Protein AF-A0A918LQJ5-F1 (afdb_monomer_lite)

pLDDT: mean 79.05, std 19.85, range [33.88, 97.31]

Radius of gyration: 30.07 Å; chains: 1; bounding box: 74×29×92 Å

Secondary structure (DSSP, 8-state):
-----PPTT-EEEETTTTEEEEEEEEETTEEEEEETTS---EEE-TTT-EEPPHHHHHHHHHHHHHHHHHHS-TTTSSS-SPPPPPPPTT-HHHHHHHHHHHHHHHTT-HHHHHHHHHHHHHHHHHHT--S--------GGGS-SSSSS-----------

Sequence (160 aa):
MHDTRHEPGALLYDPATDKVGEYQDRSGPYAMLRPVGGGREWQADPAALRPATAEERLSAGVRAANRRARTDAPFLVGIGTPRPPVPEPDCAECEDLASRRESARAAHDRSAETDADVLLRGHRRREHGNDECRAPERDPALVSADEETRDQQPIRRAAR

Foldseek 3Di:
DPPLDDDFQFWKAAPVVRAIFGFHQDDPQWTWGAQQLGDDIDTGHSVRIDGDDPVRVVVSNVVNVVVCVVVVPPVCPVVDPPDQDQQDPPDPLSVVLVVQLVVCVVVVNPVSNVVSSVVNVVCCCVPPNDPPPPDPPPDPVPPDDDPPDDPDDDDDDDDD

Organism: NCBI:txid68254

Structure (mmCIF, N/CA/C/O backbone):
data_AF-A0A918LQJ5-F1
#
_entry.id   AF-A0A918LQJ5-F1
#
loop_
_atom_site.group_PDB
_atom_site.id
_atom_site.type_symbol
_atom_site.label_atom_id
_atom_site.label_alt_id
_atom_site.label_comp_id
_atom_site.label_asym_id
_atom_site.label_entity_id
_atom_site.label_seq_id
_atom_site.pdbx_PDB_ins_code
_atom_site.Cartn_x
_atom_site.Cartn_y
_atom_site.Cartn_z
_atom_site.occupancy
_atom_site.B_iso_or_equiv
_atom_site.auth_seq_id
_atom_site.auth_comp_id
_atom_site.auth_asym_id
_atom_site.auth_atom_id
_atom_site.pdbx_PDB_model_num
ATOM 1 N N . MET A 1 1 ? 14.158 -11.121 -34.903 1.00 38.09 1 MET A N 1
ATOM 2 C CA . MET A 1 1 ? 14.238 -11.133 -33.427 1.00 38.09 1 MET A CA 1
ATOM 3 C C . MET A 1 1 ? 14.586 -9.726 -32.997 1.00 38.09 1 MET A C 1
ATOM 5 O O . MET A 1 1 ? 15.676 -9.276 -33.322 1.00 38.09 1 MET A O 1
ATOM 9 N N . HIS A 1 2 ? 13.645 -8.999 -32.395 1.00 44.47 2 HIS A N 1
ATOM 10 C CA . HIS A 1 2 ? 13.936 -7.669 -31.869 1.00 44.47 2 HIS A 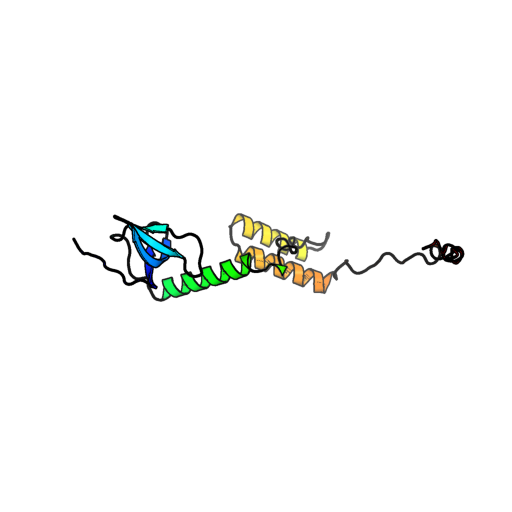CA 1
ATOM 11 C C . HIS A 1 2 ? 14.768 -7.857 -30.605 1.00 44.47 2 HIS A C 1
ATOM 13 O O . HIS A 1 2 ? 14.314 -8.466 -29.640 1.00 44.47 2 HIS A O 1
ATOM 19 N N . ASP A 1 3 ? 16.020 -7.424 -30.663 1.00 49.53 3 ASP A N 1
ATOM 20 C CA . ASP A 1 3 ? 16.872 -7.333 -29.492 1.00 49.53 3 ASP A CA 1
ATOM 21 C C . ASP A 1 3 ? 16.373 -6.127 -28.698 1.00 49.53 3 ASP A C 1
ATOM 23 O O . ASP A 1 3 ? 16.753 -4.989 -28.970 1.00 49.53 3 ASP A O 1
ATOM 27 N N . THR A 1 4 ? 15.415 -6.353 -27.797 1.00 58.09 4 THR A N 1
ATOM 28 C CA . THR A 1 4 ? 14.875 -5.308 -26.924 1.00 58.09 4 THR A CA 1
ATOM 29 C C . THR A 1 4 ? 15.933 -4.965 -25.875 1.00 58.09 4 THR A C 1
ATOM 31 O O . THR A 1 4 ? 15.861 -5.375 -24.719 1.00 58.09 4 THR A O 1
ATOM 34 N N . ARG A 1 5 ? 16.992 -4.271 -26.305 1.00 67.56 5 ARG A N 1
ATOM 35 C CA . ARG A 1 5 ? 18.012 -3.705 -25.422 1.00 67.56 5 ARG A CA 1
ATOM 36 C C . ARG A 1 5 ? 17.382 -2.555 -24.659 1.00 67.56 5 ARG A C 1
ATOM 38 O O . ARG A 1 5 ? 17.349 -1.424 -25.133 1.00 67.56 5 ARG A O 1
ATOM 45 N N . HIS A 1 6 ? 16.836 -2.865 -23.495 1.00 77.00 6 HIS A N 1
ATOM 46 C CA . HIS A 1 6 ? 16.494 -1.850 -22.517 1.00 77.00 6 HIS A CA 1
ATOM 47 C C . HIS A 1 6 ? 17.770 -1.348 -21.847 1.00 77.00 6 HIS A C 1
ATOM 49 O O . HIS A 1 6 ? 18.702 -2.117 -21.608 1.00 77.00 6 HIS A O 1
ATOM 55 N N . GLU A 1 7 ? 17.819 -0.052 -21.562 1.00 81.94 7 GLU A N 1
ATOM 56 C CA . GLU A 1 7 ? 18.924 0.520 -20.803 1.00 81.94 7 GLU A CA 1
ATOM 57 C C . GLU A 1 7 ? 18.730 0.239 -19.306 1.00 81.94 7 GLU A C 1
ATOM 59 O O . GLU A 1 7 ? 17.596 0.316 -18.813 1.00 81.94 7 GLU A O 1
ATOM 64 N N . PRO A 1 8 ? 19.805 -0.086 -18.566 1.00 86.94 8 PRO A N 1
ATOM 65 C CA . PRO A 1 8 ? 19.751 -0.178 -17.114 1.00 86.94 8 PRO A CA 1
ATOM 66 C C . PRO A 1 8 ? 19.126 1.080 -16.490 1.00 86.94 8 PRO A C 1
ATOM 68 O O . PRO A 1 8 ? 19.481 2.202 -16.844 1.00 86.94 8 PRO A O 1
ATOM 71 N N . GLY A 1 9 ? 18.175 0.893 -15.575 1.00 87.19 9 GLY A N 1
ATOM 72 C CA . GLY A 1 9 ? 17.383 1.959 -14.953 1.00 87.19 9 GLY A CA 1
ATOM 73 C C . GLY A 1 9 ? 16.063 2.289 -15.664 1.00 87.19 9 GLY A C 1
ATOM 74 O O . GLY A 1 9 ? 15.262 3.061 -15.134 1.00 87.19 9 GLY A O 1
ATOM 75 N N . ALA A 1 10 ? 15.775 1.703 -16.833 1.00 90.69 10 ALA A N 1
ATOM 76 C CA . ALA A 1 10 ? 14.486 1.889 -17.497 1.00 90.69 10 ALA A CA 1
ATOM 77 C C . ALA A 1 10 ? 13.338 1.240 -16.702 1.00 90.69 10 ALA A C 1
ATOM 79 O O . ALA A 1 10 ? 13.421 0.077 -16.315 1.00 90.69 10 ALA A O 1
ATOM 80 N N . LEU A 1 11 ? 12.235 1.969 -16.500 1.00 93.81 11 LEU A N 1
ATOM 81 C CA . LEU A 1 11 ? 11.033 1.438 -15.847 1.00 93.81 11 LEU A CA 1
ATOM 82 C C . LEU A 1 11 ? 10.152 0.682 -16.843 1.00 93.81 11 LEU A C 1
ATOM 84 O O . LEU A 1 11 ? 9.563 1.278 -17.753 1.00 93.81 11 LEU A O 1
ATOM 88 N N . LEU A 1 12 ? 10.034 -0.625 -16.630 1.00 95.00 12 LEU A N 1
ATOM 89 C CA . LEU A 1 12 ? 9.265 -1.544 -17.457 1.00 95.00 12 LEU A CA 1
ATOM 90 C C . LEU A 1 12 ? 8.095 -2.122 -16.667 1.00 95.00 12 LEU A C 1
ATOM 92 O O . LEU A 1 12 ? 8.222 -2.440 -15.485 1.00 95.00 12 LEU A O 1
ATOM 96 N N . TYR A 1 13 ? 6.954 -2.243 -17.335 1.00 95.50 13 TYR A N 1
ATOM 97 C CA . TYR A 1 13 ? 5.785 -2.944 -16.833 1.00 95.50 13 TYR A CA 1
ATOM 98 C C . TYR A 1 13 ? 5.810 -4.393 -17.318 1.00 95.50 13 TYR A C 1
ATOM 100 O O . TYR A 1 13 ? 5.986 -4.659 -18.511 1.00 95.50 13 TYR A O 1
ATOM 108 N N . ASP A 1 14 ? 5.617 -5.305 -16.373 1.00 94.56 14 ASP A N 1
ATOM 109 C CA . ASP A 1 14 ? 5.504 -6.738 -16.587 1.00 94.56 14 ASP A CA 1
ATOM 110 C C . ASP A 1 14 ? 4.033 -7.172 -16.433 1.00 94.56 14 ASP A C 1
ATOM 112 O O . ASP A 1 14 ? 3.525 -7.220 -15.305 1.00 94.56 14 ASP A O 1
ATOM 116 N N . PRO A 1 15 ? 3.339 -7.511 -17.536 1.00 92.62 15 PRO A N 1
ATOM 117 C CA . PRO A 1 15 ? 1.944 -7.944 -17.493 1.00 92.62 15 PRO A CA 1
ATOM 118 C C . PRO A 1 15 ? 1.754 -9.303 -16.808 1.00 92.62 15 PRO A C 1
ATOM 120 O O . PRO A 1 15 ? 0.657 -9.586 -16.336 1.00 92.62 15 PRO A O 1
ATOM 123 N N . ALA A 1 16 ? 2.790 -10.147 -16.723 1.00 91.81 16 ALA A N 1
ATOM 124 C CA . ALA A 1 16 ? 2.677 -11.451 -16.070 1.00 91.81 16 ALA A CA 1
ATOM 125 C C . ALA A 1 16 ? 2.583 -11.324 -14.543 1.00 91.81 16 ALA A C 1
ATOM 127 O O . ALA A 1 16 ? 1.989 -12.175 -13.880 1.00 91.81 16 ALA A O 1
ATOM 128 N N . THR A 1 17 ? 3.168 -10.265 -13.977 1.00 89.56 17 THR A N 1
ATOM 129 C CA . THR A 1 17 ? 3.172 -10.020 -12.530 1.00 89.56 17 THR A CA 1
ATOM 130 C C . THR A 1 17 ? 2.364 -8.797 -12.103 1.00 89.56 17 THR A C 1
ATOM 132 O O . THR A 1 17 ? 2.247 -8.569 -10.897 1.00 89.56 17 THR A O 1
ATOM 135 N N . ASP A 1 18 ? 1.814 -8.045 -13.063 1.00 91.81 18 ASP A N 1
ATOM 136 C CA . ASP A 1 18 ? 1.137 -6.753 -12.881 1.00 91.81 18 ASP A CA 1
ATOM 137 C C . ASP A 1 18 ? 1.979 -5.763 -12.054 1.00 91.81 18 ASP A C 1
ATOM 139 O O . ASP A 1 18 ? 1.532 -5.135 -11.089 1.00 91.81 18 ASP A O 1
ATOM 143 N N . LYS A 1 19 ? 3.274 -5.679 -12.380 1.00 92.81 19 LYS A N 1
ATOM 144 C CA . LYS A 1 19 ? 4.253 -4.885 -11.626 1.00 92.81 19 LYS A CA 1
ATOM 145 C C . LYS A 1 19 ? 5.129 -4.054 -12.541 1.00 92.81 19 LYS A C 1
ATOM 147 O O . LYS A 1 19 ? 5.383 -4.399 -13.687 1.00 92.81 19 LYS A O 1
ATOM 152 N N . VAL A 1 20 ? 5.643 -2.966 -11.975 1.00 95.62 20 VAL A N 1
ATOM 153 C CA . VAL A 1 20 ? 6.661 -2.122 -12.601 1.00 95.62 20 VAL A CA 1
ATOM 154 C C . VAL A 1 20 ? 7.998 -2.352 -11.910 1.00 95.62 20 VAL A C 1
ATOM 156 O O . VAL A 1 20 ? 8.068 -2.340 -10.674 1.00 95.62 20 VAL A O 1
ATOM 159 N N . GLY A 1 21 ? 9.050 -2.533 -12.703 1.00 94.69 21 GLY A N 1
ATOM 160 C CA . GLY A 1 21 ? 10.420 -2.686 -12.228 1.00 94.69 21 GLY A CA 1
ATOM 161 C C . GLY A 1 21 ? 11.425 -1.882 -13.038 1.00 94.69 21 GLY A C 1
ATOM 162 O O . GLY A 1 21 ? 11.199 -1.574 -14.205 1.00 94.69 21 GLY A O 1
ATOM 163 N N . GLU A 1 22 ? 12.536 -1.548 -12.397 1.00 95.25 22 GLU A N 1
ATOM 164 C CA . GLU A 1 22 ? 13.732 -1.003 -13.028 1.00 95.25 22 GLU A CA 1
ATOM 165 C C . GLU A 1 22 ? 14.495 -2.149 -13.694 1.00 95.25 22 GLU A C 1
ATOM 167 O O . GLU A 1 22 ? 14.804 -3.158 -13.054 1.00 95.25 22 GLU A O 1
ATOM 172 N N . TYR A 1 23 ? 14.768 -2.015 -14.988 1.00 94.44 23 TYR A N 1
ATOM 173 C CA . TYR A 1 23 ? 15.609 -2.944 -15.726 1.00 94.44 23 TYR A CA 1
ATOM 174 C C . TYR A 1 23 ? 17.037 -2.878 -15.201 1.00 94.44 23 TYR A C 1
ATOM 176 O O . TYR A 1 23 ? 17.641 -1.811 -15.175 1.00 94.44 23 TYR A O 1
ATOM 184 N N . GLN A 1 24 ? 17.567 -4.018 -14.772 1.00 93.31 24 GLN A N 1
ATOM 185 C CA . GLN A 1 24 ? 18.921 -4.113 -14.240 1.00 93.31 24 GLN A CA 1
ATOM 186 C C . GLN A 1 24 ? 19.880 -4.605 -15.319 1.00 93.31 24 GLN A C 1
ATOM 188 O O . GLN A 1 24 ? 20.806 -3.894 -15.698 1.00 93.31 24 GLN A O 1
ATOM 193 N N . ASP A 1 25 ? 19.648 -5.824 -15.801 1.00 89.81 25 ASP A N 1
ATOM 194 C CA . ASP A 1 25 ? 20.484 -6.490 -16.795 1.00 89.81 25 ASP A CA 1
ATOM 195 C C . ASP A 1 25 ? 19.726 -7.678 -17.411 1.00 89.81 25 ASP A C 1
ATOM 197 O O . ASP A 1 25 ? 18.608 -8.013 -17.003 1.00 89.81 25 ASP A O 1
ATOM 201 N N . ARG A 1 26 ? 20.341 -8.351 -18.380 1.00 88.62 26 ARG A N 1
ATOM 202 C CA . ARG A 1 26 ? 19.843 -9.581 -18.986 1.00 88.62 26 ARG A CA 1
ATOM 203 C C . ARG A 1 26 ? 20.550 -10.794 -18.389 1.00 88.62 26 ARG A C 1
ATOM 205 O O . ARG A 1 26 ? 21.772 -10.893 -18.423 1.00 88.62 26 ARG A O 1
ATOM 212 N N . SER A 1 27 ? 19.778 -11.770 -17.916 1.00 88.88 27 SER A N 1
ATOM 213 C CA . SER A 1 27 ? 20.291 -13.064 -17.460 1.00 88.88 27 SER A CA 1
ATOM 214 C C . SER A 1 27 ? 19.777 -14.172 -18.380 1.00 88.88 27 SER A C 1
ATOM 216 O O . SER A 1 27 ? 18.640 -14.633 -18.275 1.00 88.88 27 SER A O 1
ATOM 218 N N . GLY A 1 28 ? 20.610 -14.563 -19.349 1.00 86.31 28 GLY A N 1
ATOM 219 C CA . GLY A 1 28 ? 20.241 -15.544 -20.371 1.00 86.31 28 GLY A CA 1
ATOM 220 C C . GLY A 1 28 ? 19.036 -15.084 -21.213 1.00 86.31 28 GLY A C 1
ATOM 221 O O . GLY A 1 28 ? 19.086 -14.004 -21.814 1.00 86.31 28 GLY A O 1
ATOM 222 N N . PRO A 1 29 ? 17.952 -15.879 -21.306 1.00 88.62 29 PRO A N 1
ATOM 223 C CA . PRO A 1 29 ? 16.764 -15.485 -22.057 1.00 88.62 29 PRO A CA 1
ATOM 224 C C . PRO A 1 29 ? 15.889 -14.463 -21.314 1.00 88.62 29 PRO A C 1
ATOM 226 O O . PRO A 1 29 ? 15.001 -13.890 -21.938 1.00 88.62 29 PRO A O 1
ATOM 229 N N . TYR A 1 30 ? 16.137 -14.212 -20.023 1.00 90.75 30 TYR A N 1
ATOM 230 C CA . TYR A 1 30 ? 15.278 -13.386 -19.178 1.00 90.75 30 TYR A CA 1
ATOM 231 C C . TYR A 1 30 ? 15.854 -11.990 -18.930 1.00 90.75 30 TYR A C 1
ATOM 233 O O . TYR A 1 30 ? 17.066 -11.799 -18.806 1.00 90.75 30 TYR A O 1
ATOM 241 N N . ALA A 1 31 ? 14.962 -11.010 -18.809 1.00 91.50 31 ALA A N 1
ATOM 242 C CA . ALA A 1 31 ? 15.272 -9.691 -18.277 1.00 91.50 31 ALA A CA 1
ATOM 243 C C . ALA A 1 31 ? 15.208 -9.726 -16.745 1.00 91.50 31 ALA A C 1
ATOM 245 O O . ALA A 1 31 ? 14.278 -10.305 -16.181 1.00 91.50 31 ALA A O 1
ATOM 246 N N . MET A 1 32 ? 16.173 -9.097 -16.074 1.00 94.25 32 MET A N 1
ATOM 247 C CA . MET A 1 32 ? 16.179 -8.948 -14.621 1.00 94.25 32 MET A CA 1
ATOM 248 C C . MET A 1 32 ? 15.599 -7.587 -14.238 1.00 94.25 32 MET A C 1
ATOM 250 O O . MET A 1 32 ? 16.120 -6.544 -14.641 1.00 94.25 32 MET A O 1
ATOM 254 N N . LEU A 1 33 ? 14.530 -7.602 -13.445 1.00 94.94 33 LEU A N 1
ATOM 255 C CA . LEU A 1 33 ? 13.838 -6.411 -12.967 1.00 94.94 33 LEU A CA 1
ATOM 256 C C . LEU A 1 33 ? 13.972 -6.271 -11.456 1.00 94.94 33 LEU A C 1
ATOM 258 O O . LEU A 1 33 ? 13.817 -7.233 -10.700 1.00 94.94 33 LEU A O 1
ATOM 262 N N . ARG A 1 34 ? 14.203 -5.039 -11.009 1.00 95.50 34 ARG A N 1
ATOM 263 C CA . ARG A 1 34 ? 14.197 -4.659 -9.599 1.00 95.50 34 ARG A CA 1
ATOM 264 C C . ARG A 1 34 ? 12.926 -3.875 -9.268 1.00 95.50 34 ARG A C 1
ATOM 266 O O . ARG A 1 34 ? 12.582 -2.954 -10.002 1.00 95.50 34 ARG A O 1
ATOM 273 N N . PRO A 1 35 ? 12.212 -4.178 -8.168 1.00 94.25 35 PRO A N 1
ATOM 274 C CA . PRO A 1 35 ? 10.994 -3.443 -7.836 1.00 94.25 35 PRO A CA 1
ATOM 275 C C . PRO A 1 35 ? 11.284 -1.978 -7.524 1.00 94.25 35 PRO A C 1
ATOM 277 O O . PRO A 1 35 ? 12.264 -1.675 -6.838 1.00 94.25 35 PRO A O 1
ATOM 280 N N . VAL A 1 36 ? 10.378 -1.084 -7.930 1.00 92.44 36 VAL A N 1
ATOM 281 C CA . VAL A 1 36 ? 10.438 0.328 -7.526 1.00 92.44 36 VAL A CA 1
ATOM 282 C C . VAL A 1 36 ? 10.438 0.417 -5.997 1.00 92.44 36 VAL A C 1
ATOM 284 O O . VAL A 1 36 ? 9.587 -0.164 -5.314 1.00 92.44 36 VAL A O 1
ATOM 287 N N . GLY A 1 37 ? 11.432 1.124 -5.457 1.00 85.25 37 GLY A N 1
ATOM 288 C CA . GLY A 1 37 ? 11.663 1.267 -4.019 1.00 85.25 37 GLY A CA 1
ATOM 289 C C . GLY A 1 37 ? 12.264 0.047 -3.317 1.00 85.25 37 GLY A C 1
ATOM 290 O O . GLY A 1 37 ? 12.282 0.029 -2.083 1.00 85.25 37 GLY A O 1
ATOM 291 N N . GLY A 1 38 ? 12.822 -0.908 -4.060 1.00 85.56 38 GLY A N 1
ATOM 292 C CA . GLY A 1 38 ? 13.600 -2.027 -3.527 1.00 85.56 38 GLY A CA 1
ATOM 293 C C . GLY A 1 38 ? 12.769 -3.267 -3.186 1.00 85.56 38 GLY A C 1
ATOM 294 O O . GLY A 1 38 ? 11.538 -3.249 -3.172 1.00 85.56 38 GLY A O 1
ATOM 295 N N . GLY A 1 39 ? 13.466 -4.374 -2.930 1.00 86.88 39 GLY A N 1
ATOM 296 C CA . GLY A 1 39 ? 12.875 -5.693 -2.702 1.00 86.88 39 GLY A CA 1
ATOM 297 C C . GLY A 1 39 ? 13.553 -6.771 -3.544 1.00 86.88 39 GLY A C 1
ATOM 298 O O . GLY A 1 39 ? 14.627 -6.548 -4.100 1.00 86.88 39 GLY A O 1
ATOM 299 N N . ARG A 1 40 ? 12.925 -7.949 -3.628 1.00 90.69 40 ARG A N 1
ATOM 300 C CA . ARG A 1 40 ? 13.469 -9.082 -4.387 1.00 90.69 40 ARG A CA 1
ATOM 301 C C . ARG A 1 40 ? 13.347 -8.828 -5.888 1.00 90.69 40 ARG A C 1
ATOM 303 O O . ARG A 1 40 ? 12.245 -8.584 -6.377 1.00 90.69 40 ARG A O 1
ATOM 310 N N . GLU A 1 41 ? 14.471 -8.915 -6.586 1.00 94.44 41 GLU A N 1
ATOM 311 C CA . GLU A 1 41 ? 14.520 -8.894 -8.048 1.00 94.44 41 GLU A CA 1
ATOM 312 C C . GLU A 1 41 ? 13.772 -10.099 -8.632 1.00 94.44 41 GLU A C 1
ATOM 314 O O . GLU A 1 41 ? 13.646 -11.148 -7.986 1.00 94.44 41 GLU A O 1
ATOM 319 N N . TRP A 1 42 ? 13.245 -9.943 -9.844 1.00 94.81 42 TRP A N 1
ATOM 320 C CA . TRP A 1 42 ? 12.564 -11.019 -10.553 1.00 94.81 42 TRP A CA 1
ATOM 321 C C . TRP A 1 42 ? 12.962 -11.076 -12.021 1.00 94.81 42 TRP A C 1
ATOM 323 O O . TRP A 1 42 ? 13.375 -10.089 -12.625 1.00 94.81 42 TRP A O 1
ATOM 333 N N . GLN A 1 43 ? 12.822 -12.274 -12.577 1.00 94.94 43 GLN A N 1
ATOM 334 C CA . GLN A 1 43 ? 13.029 -12.542 -13.990 1.00 94.94 43 GLN A CA 1
ATOM 335 C C . GLN A 1 43 ? 11.709 -12.353 -14.733 1.00 94.94 43 GLN A C 1
ATOM 337 O O . GLN A 1 43 ? 10.678 -12.854 -14.279 1.00 94.94 43 GLN A O 1
ATOM 342 N N . ALA A 1 44 ? 11.755 -11.674 -15.872 1.00 93.44 44 ALA A N 1
ATOM 343 C CA . ALA A 1 44 ? 10.619 -11.492 -16.764 1.00 93.44 44 ALA A CA 1
ATOM 344 C C . ALA A 1 44 ? 10.999 -11.830 -18.209 1.00 93.44 44 ALA A C 1
ATOM 346 O O . ALA A 1 44 ? 12.172 -11.770 -18.595 1.00 93.44 44 ALA A O 1
ATOM 347 N N . ASP A 1 45 ? 9.999 -12.195 -19.009 1.00 91.31 45 ASP A N 1
ATOM 348 C CA . ASP A 1 45 ? 10.179 -12.393 -20.445 1.00 91.31 45 ASP A CA 1
ATOM 349 C C . ASP A 1 45 ? 10.371 -11.026 -21.128 1.00 91.31 45 ASP A C 1
ATOM 351 O O . ASP A 1 45 ? 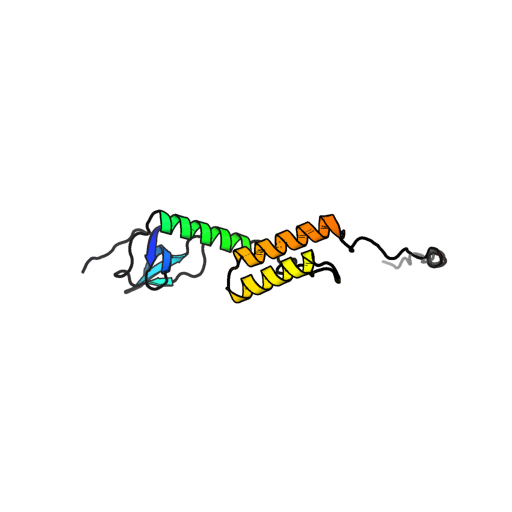9.431 -10.226 -21.140 1.00 91.31 45 ASP A O 1
ATOM 355 N N . PRO A 1 46 ? 11.547 -10.735 -21.719 1.00 88.31 46 PRO A N 1
ATOM 356 C CA . PRO A 1 46 ? 11.807 -9.455 -22.375 1.00 88.31 46 PRO A CA 1
ATOM 357 C C . PRO A 1 46 ? 10.857 -9.164 -23.544 1.00 88.31 46 PRO A C 1
ATOM 359 O O . PRO A 1 46 ? 10.700 -8.002 -23.908 1.00 88.31 46 PRO A O 1
ATOM 362 N N . ALA A 1 47 ? 10.222 -10.181 -24.137 1.00 88.50 47 ALA A N 1
ATOM 363 C CA . ALA A 1 47 ? 9.239 -9.986 -25.199 1.00 88.50 47 ALA A CA 1
ATOM 364 C C . ALA A 1 47 ? 7.877 -9.497 -24.675 1.00 88.50 47 ALA A C 1
ATOM 366 O O . ALA A 1 47 ? 7.126 -8.872 -25.422 1.00 88.50 47 ALA A O 1
ATOM 367 N N . ALA A 1 48 ? 7.560 -9.768 -23.405 1.00 89.38 48 ALA A N 1
ATOM 368 C CA . ALA A 1 48 ? 6.324 -9.332 -22.757 1.00 89.38 48 ALA A CA 1
ATOM 369 C C . ALA A 1 48 ? 6.458 -7.957 -22.080 1.00 89.38 48 ALA A C 1
ATOM 371 O O . ALA A 1 48 ? 5.449 -7.321 -21.766 1.00 89.38 48 ALA A O 1
ATOM 372 N N . LEU A 1 49 ? 7.691 -7.497 -21.847 1.00 91.12 49 LEU A N 1
ATOM 373 C CA . LEU A 1 49 ? 7.954 -6.215 -21.207 1.00 91.12 49 LEU A CA 1
ATOM 374 C C . LEU A 1 49 ? 7.629 -5.045 -22.127 1.00 91.12 49 LEU A C 1
ATOM 376 O O . LEU A 1 49 ? 7.950 -5.030 -23.316 1.00 91.12 49 LEU A O 1
ATOM 380 N N . ARG A 1 50 ? 7.051 -4.004 -21.532 1.00 93.31 50 ARG A N 1
ATOM 381 C CA . ARG A 1 50 ? 6.844 -2.718 -22.197 1.00 93.31 50 ARG A CA 1
ATOM 382 C C . ARG A 1 50 ? 7.272 -1.561 -21.303 1.00 93.31 50 ARG A C 1
ATOM 384 O O . ARG A 1 50 ? 7.248 -1.702 -20.081 1.00 93.31 50 ARG A O 1
ATOM 391 N N . PRO A 1 51 ? 7.603 -0.392 -21.872 1.00 93.44 51 PRO A N 1
ATOM 392 C CA . PRO A 1 51 ? 7.779 0.819 -21.083 1.00 93.44 51 PRO A CA 1
ATOM 393 C C . PRO A 1 51 ? 6.552 1.086 -20.203 1.00 93.44 51 PRO A C 1
ATOM 395 O O . PRO A 1 51 ? 5.413 1.044 -20.677 1.00 93.44 51 PRO A O 1
ATOM 398 N N . ALA A 1 52 ? 6.788 1.357 -18.919 1.00 92.69 52 ALA A N 1
ATOM 399 C CA . ALA A 1 52 ? 5.719 1.728 -18.002 1.00 92.69 52 ALA A CA 1
ATOM 400 C C . ALA A 1 52 ? 5.159 3.109 -18.373 1.00 92.69 52 ALA A C 1
ATOM 402 O O . ALA A 1 52 ? 5.932 4.037 -18.662 1.00 92.69 52 ALA A O 1
ATOM 403 N N . THR A 1 53 ? 3.835 3.256 -18.330 1.00 93.81 53 THR A N 1
ATOM 404 C CA . THR A 1 53 ? 3.151 4.544 -18.515 1.00 93.81 53 THR A CA 1
ATOM 405 C C . THR A 1 53 ? 3.439 5.486 -17.343 1.00 93.81 53 THR A C 1
ATOM 407 O O . THR A 1 53 ? 3.914 5.066 -16.286 1.00 93.81 53 THR A O 1
ATOM 410 N N . ALA A 1 54 ? 3.159 6.783 -17.502 1.00 92.88 54 ALA A N 1
ATOM 411 C CA . ALA A 1 54 ? 3.342 7.750 -16.416 1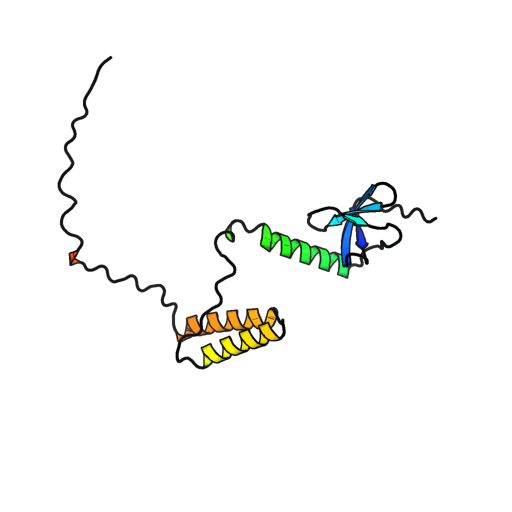.00 92.88 54 ALA A CA 1
ATOM 412 C C . ALA A 1 54 ? 2.527 7.373 -15.163 1.00 92.88 54 ALA A C 1
ATOM 414 O O . ALA A 1 54 ? 3.048 7.426 -14.050 1.00 92.88 54 ALA A O 1
ATOM 415 N N . GLU A 1 55 ? 1.285 6.924 -15.349 1.00 93.94 55 GLU A N 1
ATOM 416 C CA . GLU A 1 55 ? 0.412 6.471 -14.264 1.00 93.94 55 GLU A CA 1
ATOM 417 C C . GLU A 1 55 ? 0.974 5.235 -13.554 1.00 93.94 55 GLU A C 1
ATOM 419 O O . GLU A 1 55 ? 1.034 5.196 -12.327 1.00 93.94 55 GLU A O 1
ATOM 424 N N . GLU A 1 56 ? 1.460 4.248 -14.305 1.00 94.56 56 GLU A N 1
ATOM 425 C CA . GLU A 1 56 ? 2.050 3.033 -13.739 1.00 94.56 56 GLU A CA 1
ATOM 426 C C . GLU A 1 56 ? 3.315 3.330 -12.935 1.00 94.56 56 GLU A C 1
ATOM 428 O O . GLU A 1 56 ? 3.501 2.773 -11.852 1.00 94.56 56 GLU A O 1
ATOM 433 N N . ARG A 1 57 ? 4.158 4.251 -13.420 1.00 93.38 57 ARG A N 1
ATOM 434 C CA . ARG A 1 57 ? 5.347 4.722 -12.693 1.00 93.38 57 ARG A CA 1
ATOM 435 C C . ARG A 1 57 ? 4.961 5.402 -11.381 1.00 93.38 57 ARG A C 1
ATOM 437 O O . ARG A 1 57 ? 5.534 5.079 -10.341 1.00 93.38 57 ARG A O 1
ATOM 444 N N . LEU A 1 58 ? 3.973 6.302 -11.414 1.00 94.69 58 LEU A N 1
ATOM 445 C CA . LEU A 1 58 ? 3.465 6.982 -10.217 1.00 94.69 58 LEU A CA 1
ATOM 446 C C . LEU A 1 58 ? 2.866 5.985 -9.224 1.00 94.69 58 LEU A C 1
ATOM 448 O O . LEU A 1 58 ? 3.222 5.986 -8.049 1.00 94.69 58 LEU A O 1
ATOM 452 N N . SER A 1 59 ? 2.007 5.087 -9.701 1.00 90.88 59 SER A N 1
ATOM 453 C CA . SER A 1 59 ? 1.362 4.059 -8.885 1.00 90.88 59 SER A CA 1
ATOM 454 C C . SER A 1 59 ? 2.388 3.116 -8.248 1.00 90.88 59 SER A C 1
ATOM 456 O O . SER A 1 59 ? 2.291 2.787 -7.064 1.00 90.88 59 SER A O 1
ATOM 458 N N . ALA A 1 60 ? 3.428 2.723 -8.990 1.00 91.88 60 ALA A N 1
ATOM 459 C CA . ALA A 1 60 ? 4.537 1.938 -8.459 1.00 91.88 60 ALA A CA 1
ATOM 460 C C . ALA A 1 60 ? 5.319 2.696 -7.376 1.00 91.88 60 ALA A C 1
ATOM 462 O O . ALA A 1 60 ? 5.587 2.126 -6.317 1.00 91.88 60 ALA A O 1
ATOM 463 N N . GLY A 1 61 ? 5.611 3.983 -7.593 1.00 92.19 61 GLY A N 1
ATOM 464 C CA . GLY A 1 61 ? 6.245 4.854 -6.600 1.00 92.19 61 GLY A CA 1
ATOM 465 C C . GLY A 1 61 ? 5.418 5.000 -5.318 1.00 92.19 61 GLY A C 1
ATOM 466 O O . GLY A 1 61 ? 5.944 4.819 -4.220 1.00 92.19 61 GLY A O 1
ATOM 467 N N . VAL A 1 62 ? 4.107 5.228 -5.438 1.00 94.25 62 VAL A N 1
ATOM 468 C CA . VAL A 1 62 ? 3.181 5.317 -4.295 1.00 94.25 62 VAL A CA 1
ATOM 469 C C . VAL A 1 62 ? 3.116 3.993 -3.537 1.00 94.25 62 VAL A C 1
ATOM 471 O O . VAL A 1 62 ? 3.245 3.970 -2.313 1.00 94.25 62 VAL A O 1
ATOM 474 N N . ARG A 1 63 ? 2.977 2.860 -4.240 1.00 89.19 63 ARG A N 1
ATOM 475 C CA . ARG A 1 63 ? 2.994 1.530 -3.605 1.00 89.19 63 ARG A CA 1
ATOM 476 C C . ARG A 1 63 ? 4.309 1.269 -2.875 1.00 89.19 63 ARG A C 1
ATOM 478 O O . ARG A 1 63 ? 4.295 0.686 -1.791 1.00 89.19 63 ARG A O 1
ATOM 485 N N . ALA A 1 64 ? 5.430 1.691 -3.451 1.00 88.75 64 ALA A N 1
ATOM 486 C CA . ALA A 1 64 ? 6.742 1.556 -2.844 1.00 88.75 64 ALA A CA 1
ATOM 487 C C . ALA A 1 64 ? 6.879 2.389 -1.563 1.00 88.75 64 ALA A C 1
ATOM 489 O O . ALA A 1 64 ? 7.274 1.849 -0.529 1.00 88.75 64 ALA A O 1
ATOM 490 N N . ALA A 1 65 ? 6.491 3.665 -1.608 1.00 89.12 65 ALA A N 1
ATOM 491 C CA . ALA A 1 65 ? 6.484 4.550 -0.447 1.00 89.12 65 ALA A CA 1
ATOM 492 C C . ALA A 1 65 ? 5.576 4.009 0.668 1.00 89.12 65 ALA A C 1
ATOM 494 O O . ALA A 1 65 ? 6.006 3.893 1.813 1.00 89.12 65 ALA A O 1
ATOM 495 N N . ASN A 1 66 ? 4.362 3.571 0.321 1.00 88.12 66 ASN A N 1
ATOM 496 C CA . ASN A 1 66 ? 3.418 2.982 1.271 1.00 88.12 66 ASN A CA 1
ATOM 497 C C . ASN A 1 66 ? 3.961 1.706 1.923 1.00 88.12 66 ASN A C 1
ATOM 499 O O . ASN A 1 66 ? 3.768 1.491 3.118 1.00 88.12 66 ASN A O 1
ATOM 503 N N . ARG A 1 67 ? 4.646 0.845 1.159 1.00 84.25 67 ARG A N 1
ATOM 504 C CA . ARG A 1 67 ? 5.296 -0.353 1.706 1.00 84.25 67 ARG A CA 1
ATOM 505 C C . ARG A 1 67 ? 6.427 0.018 2.661 1.00 84.25 67 ARG A C 1
ATOM 507 O O . ARG A 1 67 ? 6.462 -0.525 3.757 1.00 84.25 67 ARG A O 1
ATOM 514 N N . ARG A 1 68 ? 7.307 0.949 2.279 1.00 81.94 68 ARG A N 1
ATOM 515 C CA . ARG A 1 68 ? 8.384 1.430 3.158 1.00 81.94 68 ARG A CA 1
ATOM 516 C C . ARG A 1 68 ? 7.829 2.018 4.448 1.00 81.94 68 ARG A C 1
ATOM 518 O O . ARG A 1 68 ? 8.262 1.609 5.508 1.00 81.94 68 ARG A O 1
ATOM 525 N N . ALA A 1 69 ? 6.797 2.856 4.384 1.00 79.81 69 ALA A N 1
ATOM 526 C CA . ALA A 1 69 ? 6.154 3.405 5.580 1.00 79.81 69 ALA A CA 1
ATOM 527 C C . ALA A 1 69 ? 5.604 2.325 6.534 1.00 79.81 69 ALA A C 1
ATOM 529 O O . ALA A 1 69 ? 5.578 2.529 7.743 1.00 79.81 69 ALA A O 1
ATOM 530 N N . ARG A 1 70 ? 5.177 1.167 6.008 1.00 72.25 70 ARG A N 1
ATOM 531 C CA . ARG A 1 70 ? 4.723 0.028 6.825 1.00 72.25 70 ARG A CA 1
ATOM 532 C C . ARG A 1 70 ? 5.875 -0.780 7.427 1.00 72.25 70 ARG A C 1
ATOM 534 O O . ARG A 1 70 ? 5.712 -1.306 8.521 1.00 72.25 70 ARG A O 1
ATOM 541 N N . THR A 1 71 ? 6.994 -0.916 6.713 1.00 71.69 71 THR A N 1
ATOM 542 C CA . THR A 1 71 ? 8.131 -1.761 7.125 1.00 71.69 71 THR A CA 1
ATOM 543 C C . THR A 1 71 ? 9.179 -0.992 7.937 1.00 71.69 71 THR A C 1
ATOM 545 O O . THR A 1 71 ? 9.639 -1.490 8.959 1.00 71.69 71 THR A O 1
ATOM 548 N N . ASP A 1 72 ? 9.514 0.232 7.526 1.00 65.75 72 ASP A N 1
ATOM 549 C CA . ASP A 1 72 ? 10.528 1.115 8.127 1.00 65.75 72 ASP A CA 1
ATOM 550 C C . ASP A 1 72 ? 9.963 1.944 9.283 1.00 65.75 72 ASP A C 1
ATOM 552 O O . ASP A 1 72 ? 10.482 3.009 9.611 1.00 65.75 72 ASP A O 1
ATOM 556 N N . ALA A 1 73 ? 8.902 1.471 9.930 1.00 59.91 73 ALA A N 1
ATOM 557 C CA . ALA A 1 73 ? 8.435 2.034 11.180 1.00 59.91 73 ALA A CA 1
ATOM 558 C C . ALA A 1 73 ? 8.928 1.169 12.357 1.00 59.91 73 ALA A C 1
ATOM 560 O O . ALA A 1 73 ? 8.125 0.463 12.968 1.00 59.91 73 ALA A O 1
ATOM 561 N N . PRO A 1 74 ? 10.226 1.211 12.734 1.00 50.91 74 PRO A N 1
ATOM 562 C CA . PRO A 1 74 ? 10.711 0.534 13.933 1.00 50.91 74 PRO A CA 1
ATOM 563 C C . PRO A 1 74 ? 10.056 1.074 15.215 1.00 50.91 74 PRO A C 1
ATOM 565 O O . PRO A 1 74 ? 10.038 0.372 16.217 1.00 50.91 74 PRO A O 1
ATOM 568 N N . PHE A 1 75 ? 9.428 2.258 15.180 1.00 51.84 75 PHE A N 1
ATOM 569 C CA . PHE A 1 75 ? 8.572 2.759 16.266 1.00 51.84 75 PHE A CA 1
ATOM 570 C C . PHE A 1 75 ? 7.139 2.186 16.277 1.00 51.84 75 PHE A C 1
ATOM 572 O O . PHE A 1 75 ? 6.413 2.404 17.243 1.00 51.84 75 PHE A O 1
ATOM 579 N N . LEU A 1 76 ? 6.718 1.445 15.243 1.00 53.00 76 LEU A N 1
ATOM 580 C CA . LEU A 1 76 ? 5.436 0.722 15.217 1.00 53.00 76 LEU A CA 1
ATOM 581 C C . LEU A 1 76 ? 5.586 -0.774 15.544 1.00 53.00 76 LEU A C 1
ATOM 583 O O . LEU A 1 76 ? 4.581 -1.453 15.736 1.00 53.00 76 LEU A O 1
ATOM 587 N N . VAL A 1 77 ? 6.809 -1.297 15.699 1.00 48.75 77 VAL A N 1
ATOM 588 C CA . VAL A 1 77 ? 7.054 -2.637 16.267 1.00 48.75 77 VAL A CA 1
ATOM 589 C C . VAL A 1 77 ? 6.835 -2.561 17.784 1.00 48.75 77 VAL A C 1
ATOM 591 O O . VAL A 1 77 ? 7.763 -2.459 18.575 1.00 48.75 77 VAL A O 1
ATOM 594 N N . GLY A 1 78 ? 5.567 -2.497 18.181 1.00 51.81 78 GLY A N 1
ATOM 595 C CA . GLY A 1 78 ? 5.118 -2.259 19.557 1.00 51.81 78 GLY A CA 1
ATOM 596 C C . GLY A 1 78 ? 3.714 -1.656 19.599 1.00 51.81 78 GLY A C 1
ATOM 597 O O . GLY A 1 78 ? 2.924 -1.972 20.482 1.00 51.81 78 GLY A O 1
ATOM 598 N N . ILE A 1 79 ? 3.356 -0.894 18.563 1.00 53.56 79 ILE A N 1
ATOM 599 C CA . ILE A 1 79 ? 1.970 -0.577 18.230 1.00 53.56 79 ILE A CA 1
ATOM 600 C C . ILE A 1 79 ? 1.549 -1.628 17.204 1.00 53.56 79 ILE A C 1
ATOM 602 O O . ILE A 1 79 ? 1.576 -1.391 15.998 1.00 53.56 79 ILE A O 1
ATOM 606 N N . GLY A 1 80 ? 1.188 -2.827 17.678 1.00 55.22 80 GLY A N 1
ATOM 607 C CA . GLY A 1 80 ? 0.435 -3.766 16.841 1.00 55.22 80 GLY A CA 1
ATOM 608 C C . GLY A 1 80 ? -0.72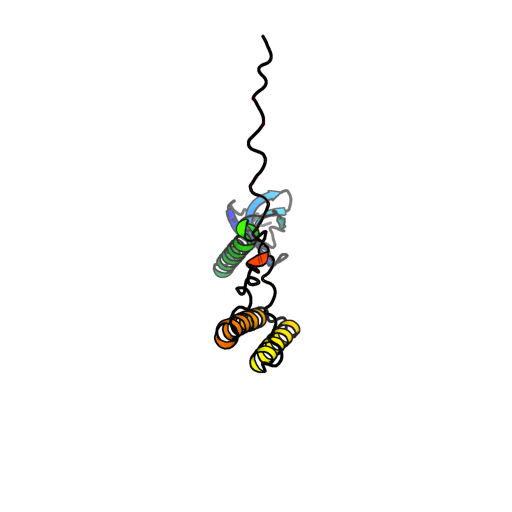9 -3.033 16.163 1.00 55.22 80 GLY A C 1
ATOM 609 O O . GLY A 1 80 ? -1.141 -1.978 16.650 1.00 55.22 80 GLY A O 1
ATOM 610 N N . THR A 1 81 ? -1.245 -3.553 15.039 1.00 58.47 81 THR A N 1
ATOM 611 C CA . THR A 1 81 ? -2.426 -2.980 14.356 1.00 58.47 81 THR A CA 1
ATOM 612 C C . THR A 1 81 ? -3.399 -2.449 15.406 1.00 58.47 81 THR A C 1
ATOM 614 O O . THR A 1 81 ? -3.815 -3.266 16.239 1.00 58.47 81 THR A O 1
ATOM 617 N N . PRO A 1 82 ? -3.666 -1.122 15.455 1.00 64.56 82 PRO A N 1
ATOM 618 C CA . PRO A 1 82 ? -4.337 -0.517 16.593 1.00 64.56 82 PRO A CA 1
ATOM 619 C C . PRO A 1 82 ? -5.562 -1.341 16.932 1.00 64.56 82 PRO A C 1
ATOM 621 O O . PRO A 1 82 ? -6.398 -1.553 16.051 1.00 64.56 82 PRO A O 1
ATOM 624 N N . ARG A 1 83 ? -5.637 -1.851 18.173 1.00 75.25 83 ARG A N 1
ATOM 625 C CA . ARG A 1 83 ? -6.761 -2.692 18.599 1.00 75.25 83 ARG A CA 1
ATOM 626 C C . ARG A 1 83 ? -8.047 -1.987 18.160 1.00 75.25 83 ARG A C 1
ATOM 628 O O . ARG A 1 83 ? -8.186 -0.793 18.475 1.00 75.25 83 ARG A O 1
ATOM 635 N N . PRO A 1 84 ? -8.935 -2.660 17.406 1.00 80.88 84 PRO A N 1
ATOM 636 C CA . PRO A 1 84 ? -10.161 -2.032 16.955 1.00 80.88 84 PRO A CA 1
ATOM 637 C C . PRO A 1 84 ? -10.916 -1.454 18.163 1.00 80.88 84 PRO A C 1
ATOM 639 O O . PRO A 1 84 ? -10.984 -2.124 19.199 1.00 80.88 84 PRO A O 1
ATOM 642 N N . PRO A 1 85 ? -11.433 -0.215 18.083 1.00 86.88 85 PRO A N 1
ATOM 643 C CA . PRO A 1 85 ? -12.229 0.374 19.151 1.00 86.88 85 PRO A CA 1
ATOM 644 C C . PRO A 1 85 ? -13.422 -0.531 19.483 1.00 86.88 85 PRO A C 1
ATOM 646 O O . PRO A 1 85 ? -14.106 -1.036 18.585 1.00 86.88 85 PRO A O 1
ATOM 649 N N . VAL A 1 86 ? -13.628 -0.759 20.778 1.00 90.19 86 VAL A N 1
ATOM 650 C CA . VAL A 1 86 ? -14.758 -1.525 21.312 1.00 90.19 86 VAL A CA 1
ATOM 651 C C . VAL A 1 86 ? -15.912 -0.541 21.539 1.00 90.19 86 VAL A C 1
ATOM 653 O O . VAL A 1 86 ? -15.640 0.546 22.053 1.00 90.19 86 VAL A O 1
ATOM 656 N N . PRO A 1 87 ? -17.146 -0.853 21.105 1.00 91.94 87 PRO A N 1
ATOM 657 C CA . PRO A 1 87 ? -18.313 -0.039 21.441 1.00 91.94 87 PRO A CA 1
ATOM 658 C C . PRO A 1 87 ? -18.567 -0.071 22.956 1.00 91.94 87 PRO A C 1
ATOM 660 O O . PRO A 1 87 ? -18.378 -1.120 23.571 1.00 91.94 87 PRO A O 1
ATOM 663 N N . GLU A 1 88 ? -18.974 1.054 23.551 1.00 90.44 88 GLU A N 1
ATOM 664 C CA . GLU A 1 88 ? -19.435 1.040 24.946 1.00 90.44 88 GLU A CA 1
ATOM 665 C C . GLU A 1 88 ? -20.795 0.336 25.040 1.00 90.44 88 GLU A C 1
ATOM 667 O O . GLU A 1 88 ? -21.634 0.536 24.153 1.00 90.44 88 GLU A O 1
ATOM 672 N N . PRO A 1 89 ? -21.022 -0.488 26.080 1.00 86.31 89 PRO A N 1
ATOM 673 C CA . PRO A 1 89 ? -22.316 -1.117 26.296 1.00 86.31 89 PRO A CA 1
ATOM 674 C C . PRO A 1 89 ? -23.401 -0.049 26.466 1.00 86.31 89 PRO A C 1
ATOM 676 O O . PRO A 1 89 ? -23.155 1.019 27.027 1.00 86.31 89 PRO A O 1
ATOM 679 N N . ASP A 1 90 ? -24.595 -0.343 25.954 1.00 87.19 90 ASP A N 1
ATOM 680 C CA . ASP A 1 90 ? -25.781 0.518 26.032 1.00 87.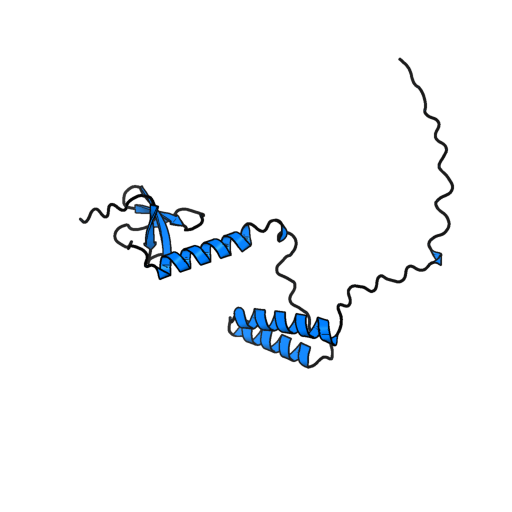19 90 ASP A CA 1
ATOM 681 C C . ASP A 1 90 ? -25.662 1.875 25.302 1.00 87.19 90 ASP A C 1
ATOM 683 O O . ASP A 1 90 ? -26.506 2.758 25.476 1.00 87.19 90 ASP A O 1
ATOM 687 N N . CYS A 1 91 ? -24.659 2.049 24.430 1.00 95.38 91 CYS A N 1
ATOM 688 C CA . CYS A 1 91 ? -24.559 3.204 23.537 1.00 95.38 91 CYS A CA 1
ATOM 689 C C . CYS A 1 91 ? -24.929 2.833 22.090 1.00 95.38 91 CYS A C 1
ATOM 691 O O . CYS A 1 91 ? -24.123 2.269 21.346 1.00 95.38 91 CYS A O 1
ATOM 693 N N . ALA A 1 92 ? -26.132 3.229 21.661 1.00 95.31 92 ALA A N 1
ATOM 694 C CA . ALA A 1 92 ? -26.658 2.923 20.327 1.00 95.31 92 ALA A CA 1
ATOM 695 C C . ALA A 1 92 ? -25.763 3.433 19.178 1.00 95.31 92 ALA A C 1
ATOM 697 O O . ALA A 1 92 ? -25.546 2.725 18.199 1.00 95.31 92 ALA A O 1
ATOM 698 N N . GLU A 1 93 ? -25.172 4.630 19.300 1.00 95.19 93 GLU A N 1
ATOM 699 C CA . GLU A 1 93 ? -24.256 5.147 18.270 1.00 95.19 93 GLU A CA 1
ATOM 700 C C . GLU A 1 93 ? -22.969 4.314 18.158 1.00 95.19 93 GLU A C 1
ATOM 702 O O . GLU A 1 93 ? -22.435 4.118 17.061 1.00 95.19 93 GLU A O 1
ATOM 707 N N . CYS A 1 94 ? -22.466 3.796 19.283 1.00 95.81 94 CYS A N 1
ATOM 708 C CA . CYS A 1 94 ? -21.316 2.901 19.285 1.00 95.81 94 CYS A CA 1
ATOM 709 C C . CYS A 1 94 ? -21.637 1.577 18.573 1.00 95.81 94 CYS A C 1
ATOM 711 O O . CYS A 1 94 ? -20.822 1.095 17.778 1.00 95.81 94 CYS A O 1
ATOM 713 N N . GLU A 1 95 ? -22.814 1.005 18.832 1.00 96.06 95 GLU A N 1
ATOM 714 C CA . GLU A 1 95 ? -23.294 -0.226 18.191 1.00 96.06 95 GLU A CA 1
ATOM 715 C C . GLU A 1 95 ? -23.513 -0.052 16.683 1.00 96.06 95 GLU A C 1
ATOM 717 O O . GLU A 1 95 ? -23.091 -0.901 15.889 1.00 96.06 95 GLU A O 1
ATOM 722 N N . ASP A 1 96 ? -24.072 1.082 16.262 1.00 96.94 96 ASP A N 1
ATOM 723 C CA . ASP A 1 96 ? -24.252 1.418 14.849 1.00 96.94 96 ASP A CA 1
ATOM 724 C C . ASP A 1 96 ? -22.911 1.485 14.110 1.00 96.94 96 ASP A C 1
ATOM 726 O O . ASP A 1 96 ? -22.746 0.919 13.023 1.00 96.94 96 ASP A O 1
ATOM 730 N N . LEU A 1 97 ? -21.912 2.150 14.697 1.00 97.06 97 LEU A N 1
ATOM 731 C CA . LEU A 1 97 ? -20.570 2.236 14.117 1.00 97.06 97 LEU A CA 1
ATOM 732 C C . LEU A 1 97 ? -19.871 0.868 14.082 1.00 97.06 97 LEU A C 1
ATOM 734 O O . LEU A 1 97 ? -19.183 0.555 13.104 1.00 97.06 97 LEU A O 1
ATOM 738 N N . ALA A 1 98 ? -20.077 0.021 15.095 1.00 95.75 98 ALA A N 1
ATOM 739 C CA . ALA A 1 98 ? -19.579 -1.353 15.096 1.00 95.75 98 ALA A CA 1
ATOM 740 C C . ALA A 1 98 ? -20.233 -2.206 13.991 1.00 95.75 98 ALA A C 1
ATOM 742 O O . ALA A 1 98 ? -19.527 -2.936 13.290 1.00 95.75 98 ALA A O 1
ATOM 743 N N . SER A 1 99 ? -21.538 -2.044 13.770 1.00 96.44 99 SER A N 1
ATOM 744 C CA . SER A 1 99 ? -22.296 -2.726 12.712 1.00 96.44 99 SER A CA 1
ATOM 745 C C . SER A 1 99 ? -21.866 -2.273 11.310 1.00 96.44 99 SER A C 1
ATOM 747 O O . SER A 1 99 ? -21.712 -3.092 10.397 1.00 96.44 99 SER A O 1
ATOM 749 N N . ARG A 1 100 ? -21.580 -0.972 11.131 1.00 96.75 100 ARG A N 1
ATOM 750 C CA . ARG A 1 100 ? -20.999 -0.435 9.883 1.00 96.75 100 ARG A CA 1
ATOM 751 C C . ARG A 1 100 ? -19.634 -1.049 9.587 1.00 96.75 100 ARG A C 1
ATOM 753 O O . ARG A 1 100 ? -19.375 -1.438 8.450 1.00 96.75 100 ARG A O 1
ATOM 760 N N . ARG A 1 101 ? -18.779 -1.185 10.605 1.00 96.44 101 ARG A N 1
ATOM 761 C CA . ARG A 1 101 ? -17.470 -1.842 10.475 1.00 96.44 101 ARG A CA 1
ATOM 762 C C . ARG A 1 101 ? -17.599 -3.306 10.055 1.00 96.44 101 ARG A C 1
ATOM 764 O O . ARG A 1 101 ? -16.842 -3.759 9.201 1.00 96.44 101 ARG A O 1
ATOM 771 N N . GLU A 1 102 ? -18.530 -4.050 10.646 1.00 96.38 102 GLU A N 1
ATOM 772 C CA . GLU A 1 102 ? -18.774 -5.451 10.284 1.00 96.38 102 GLU A CA 1
ATOM 773 C C . GLU A 1 102 ? -19.282 -5.588 8.844 1.00 96.38 102 GLU A C 1
ATOM 775 O O . GLU A 1 102 ? -18.751 -6.391 8.076 1.00 96.38 102 GLU A O 1
ATOM 780 N N . SER A 1 103 ? -20.219 -4.729 8.443 1.00 97.31 103 SER A N 1
ATOM 781 C CA . SER A 1 103 ? -20.733 -4.685 7.070 1.00 97.31 103 SER A CA 1
ATOM 782 C C . SER A 1 103 ? -19.624 -4.378 6.055 1.00 97.31 103 SER A C 1
ATOM 784 O O . SER A 1 103 ? -19.515 -5.048 5.028 1.00 97.31 103 SER A O 1
ATOM 786 N N . ALA A 1 104 ? -18.747 -3.416 6.362 1.00 96.56 104 ALA A N 1
ATOM 787 C CA . ALA A 1 104 ? -17.598 -3.080 5.522 1.00 96.56 104 ALA A CA 1
ATOM 788 C C . ALA A 1 104 ? -16.610 -4.251 5.388 1.00 96.56 104 ALA A C 1
ATOM 790 O O . ALA A 1 104 ? -16.132 -4.535 4.290 1.00 96.56 104 ALA A O 1
ATOM 791 N N . ARG A 1 105 ? -16.348 -4.986 6.480 1.00 94.31 105 ARG A N 1
ATOM 792 C CA . ARG A 1 105 ? -15.523 -6.206 6.445 1.00 94.31 105 ARG A CA 1
ATOM 793 C C . ARG A 1 105 ? -16.132 -7.284 5.562 1.00 94.31 105 ARG A C 1
ATOM 795 O O . ARG A 1 105 ? -15.407 -7.862 4.756 1.00 94.31 105 ARG A O 1
ATOM 802 N N . ALA A 1 106 ? -17.435 -7.531 5.698 1.00 97.19 106 ALA A N 1
ATOM 803 C CA . ALA A 1 106 ? -18.155 -8.511 4.890 1.00 97.19 106 ALA A CA 1
ATOM 804 C C . ALA A 1 106 ? -18.126 -8.157 3.392 1.00 97.19 106 ALA A C 1
ATOM 806 O O . ALA A 1 106 ? -18.023 -9.044 2.550 1.00 97.19 106 ALA A O 1
ATOM 807 N N . ALA A 1 107 ? -18.146 -6.862 3.063 1.00 95.94 107 ALA A N 1
ATOM 808 C CA . ALA A 1 107 ? -18.012 -6.356 1.698 1.00 95.94 107 ALA A CA 1
ATOM 809 C C . ALA A 1 107 ? -16.553 -6.205 1.215 1.00 95.94 107 ALA A C 1
ATOM 811 O O . ALA A 1 107 ? -16.328 -5.814 0.072 1.00 95.94 107 ALA A O 1
ATOM 812 N N . HIS A 1 108 ? -15.558 -6.493 2.064 1.00 93.88 108 HIS A N 1
ATOM 813 C CA . HIS A 1 108 ? -14.134 -6.242 1.816 1.00 93.88 108 HIS A CA 1
ATOM 814 C C . HIS A 1 108 ? -13.772 -4.772 1.498 1.00 93.88 108 HIS A C 1
ATOM 816 O O . HIS A 1 108 ? -12.744 -4.502 0.870 1.00 93.88 108 HIS A O 1
ATOM 822 N N . ASP A 1 109 ? -14.552 -3.808 1.991 1.00 95.38 109 ASP A N 1
ATOM 823 C CA . ASP A 1 109 ? -14.260 -2.376 1.879 1.00 95.38 109 ASP A CA 1
ATOM 824 C C . ASP A 1 109 ? -13.375 -1.903 3.044 1.00 95.38 109 ASP A C 1
ATOM 826 O O . ASP A 1 109 ? -13.827 -1.570 4.142 1.00 95.38 109 ASP A O 1
ATOM 830 N N . ARG A 1 110 ? -12.064 -1.866 2.794 1.00 89.62 110 ARG A N 1
ATOM 831 C CA . ARG A 1 110 ? -11.060 -1.474 3.796 1.00 89.62 110 ARG A CA 1
ATOM 832 C C . ARG A 1 110 ? -11.096 0.014 4.142 1.00 89.62 110 ARG A C 1
ATOM 834 O O . ARG A 1 110 ? -10.635 0.377 5.227 1.00 89.62 110 ARG A O 1
ATOM 841 N N . SER A 1 111 ? -11.600 0.859 3.241 1.00 93.25 111 SER A N 1
ATOM 842 C CA . SER A 1 111 ? -11.731 2.292 3.508 1.00 93.25 111 SER A CA 1
ATOM 843 C C . SER A 1 111 ? -12.858 2.512 4.503 1.00 93.25 111 SER A C 1
ATOM 845 O O . SER A 1 111 ? -12.624 3.066 5.574 1.00 93.25 111 SER A O 1
ATOM 847 N N . ALA A 1 112 ? -14.039 1.962 4.206 1.00 95.50 112 ALA A N 1
ATOM 848 C CA . ALA A 1 112 ? -15.201 2.067 5.078 1.00 95.50 112 ALA A CA 1
ATOM 849 C C . ALA A 1 112 ? -14.966 1.420 6.455 1.00 95.50 112 ALA A C 1
ATOM 851 O O . ALA A 1 112 ? -15.404 1.959 7.471 1.00 95.50 112 ALA A O 1
ATOM 852 N N . GLU A 1 113 ? -14.225 0.305 6.521 1.00 95.00 113 GLU A N 1
ATOM 853 C CA . GLU A 1 113 ? -13.818 -0.300 7.797 1.00 95.00 113 GLU A CA 1
ATOM 854 C C . GLU A 1 113 ? -12.982 0.676 8.646 1.00 95.00 113 GLU A C 1
ATOM 856 O O . GLU A 1 113 ? -13.227 0.834 9.844 1.00 95.00 113 GLU A O 1
ATOM 861 N N . THR A 1 114 ? -12.014 1.355 8.020 1.00 93.06 114 THR A N 1
ATOM 862 C CA . THR A 1 114 ? -11.135 2.321 8.695 1.00 93.06 114 THR A CA 1
ATOM 863 C C . THR A 1 114 ? -11.913 3.559 9.139 1.00 93.06 114 THR A C 1
ATOM 865 O O . THR A 1 114 ? -11.733 4.016 10.268 1.00 93.06 114 THR A O 1
ATOM 868 N N . ASP A 1 115 ? -12.811 4.075 8.296 1.00 93.88 115 ASP A N 1
ATOM 869 C CA . ASP A 1 115 ? -13.652 5.231 8.619 1.00 93.88 115 ASP A CA 1
ATOM 870 C C . ASP A 1 115 ? -14.567 4.942 9.813 1.00 93.88 115 ASP A C 1
ATOM 872 O O . ASP A 1 115 ? -14.661 5.762 10.727 1.00 93.88 115 ASP A O 1
ATOM 876 N N . ALA A 1 116 ? -15.179 3.754 9.869 1.00 95.88 116 ALA A N 1
ATOM 877 C CA . ALA A 1 116 ? -15.986 3.333 11.013 1.00 95.88 116 ALA A CA 1
ATOM 878 C C . ALA A 1 116 ? -15.163 3.290 12.316 1.00 95.88 116 ALA A C 1
ATOM 880 O O . ALA A 1 116 ? -15.614 3.795 13.347 1.00 95.88 116 ALA A O 1
ATOM 881 N N . ASP A 1 117 ? -13.932 2.768 12.276 1.00 94.00 117 ASP A N 1
ATOM 882 C CA . ASP A 1 117 ? -13.024 2.777 13.430 1.00 94.00 117 ASP A CA 1
ATOM 883 C C . ASP A 1 117 ? -12.618 4.203 13.847 1.00 94.00 117 ASP A C 1
ATOM 885 O O . ASP A 1 117 ? -12.554 4.513 15.042 1.00 94.00 117 ASP A O 1
ATOM 889 N N . VAL A 1 118 ? -12.346 5.093 12.888 1.00 94.12 118 VAL A N 1
ATOM 890 C CA . VAL A 1 118 ? -12.018 6.504 13.153 1.00 94.12 118 VAL A CA 1
ATOM 891 C C . VAL A 1 118 ? -13.201 7.223 13.799 1.00 94.12 118 VAL A C 1
ATOM 893 O O . VAL A 1 118 ? -13.018 7.909 14.812 1.00 94.12 118 VAL A O 1
ATOM 896 N N . LEU A 1 119 ? -14.407 7.036 13.258 1.00 95.75 119 LEU A N 1
ATOM 897 C CA . LEU A 1 119 ? -15.642 7.605 13.792 1.00 95.75 119 LEU A CA 1
ATOM 898 C C . LEU A 1 119 ? -15.920 7.092 15.205 1.00 95.75 119 LEU A C 1
ATOM 900 O O . LEU A 1 119 ? -16.172 7.906 16.091 1.00 95.75 119 LEU A O 1
ATOM 904 N N . LEU A 1 120 ? -15.771 5.788 15.456 1.00 94.00 120 LEU A N 1
ATOM 905 C CA . LEU A 1 120 ? -16.005 5.203 16.779 1.00 94.00 120 LEU A CA 1
ATOM 906 C C . LEU A 1 120 ? -15.009 5.730 17.820 1.00 94.00 120 LEU A C 1
ATOM 908 O O . LEU A 1 120 ? -15.401 6.114 18.919 1.00 94.00 120 LEU A O 1
ATOM 912 N N . ARG A 1 121 ? -13.719 5.856 17.476 1.00 92.38 121 ARG A N 1
ATOM 913 C CA . ARG A 1 121 ? -12.729 6.520 18.353 1.00 92.38 121 ARG A CA 1
ATOM 914 C C . ARG A 1 121 ? -13.060 7.993 18.596 1.00 92.38 121 ARG A C 1
ATOM 916 O O . ARG A 1 121 ? -12.709 8.538 19.642 1.00 92.38 121 ARG A O 1
ATOM 923 N N . GLY A 1 122 ? -13.633 8.667 17.602 1.00 92.50 122 GLY A N 1
ATOM 924 C CA . GLY A 1 122 ? -14.066 10.056 17.700 1.00 92.50 122 GLY A CA 1
ATOM 925 C C . GLY A 1 122 ? -15.246 10.219 18.651 1.00 92.50 122 GLY A C 1
ATOM 926 O O . GLY A 1 122 ? -15.176 11.058 19.541 1.00 92.50 122 GLY A O 1
ATOM 927 N N . HIS A 1 123 ? -16.283 9.400 18.484 1.00 94.25 123 HIS A N 1
ATOM 928 C CA . HIS A 1 123 ? -17.470 9.379 19.335 1.00 94.25 123 HIS A CA 1
ATOM 929 C C . HIS A 1 123 ? -17.092 9.061 20.786 1.00 94.25 123 HIS A C 1
ATOM 931 O O . HIS A 1 123 ? -17.311 9.885 21.664 1.00 94.25 123 HIS A O 1
ATOM 937 N N . ARG A 1 124 ? -16.378 7.952 21.031 1.00 91.44 124 ARG A N 1
ATOM 938 C CA . ARG A 1 124 ? -15.971 7.555 22.392 1.00 91.44 124 ARG A CA 1
ATOM 939 C C . ARG A 1 124 ? -15.197 8.648 23.130 1.00 91.44 124 ARG A C 1
ATOM 941 O O . ARG A 1 124 ? -15.444 8.898 24.301 1.00 91.44 124 ARG A O 1
ATOM 948 N N . ARG A 1 125 ? -14.290 9.352 22.444 1.00 89.62 125 ARG A N 1
ATOM 949 C CA . ARG A 1 125 ? -13.534 10.456 23.059 1.00 89.62 125 ARG A CA 1
ATOM 950 C C . ARG A 1 125 ? -14.393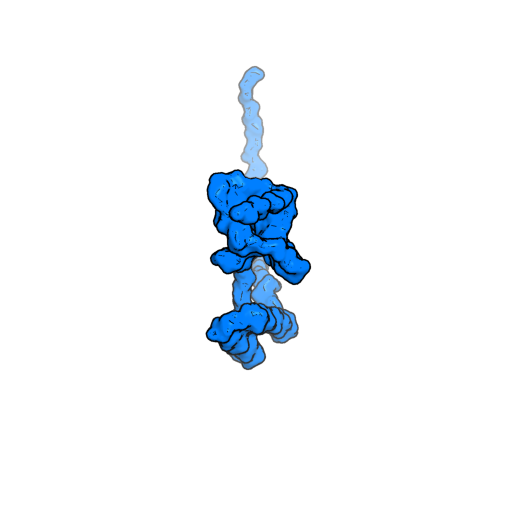 11.666 23.418 1.00 89.62 125 ARG A C 1
ATOM 952 O O . ARG A 1 125 ? -14.032 12.368 24.355 1.00 89.62 125 ARG A O 1
ATOM 959 N N . ARG A 1 126 ? -15.454 11.940 22.657 1.00 91.44 126 ARG A N 1
ATOM 960 C CA . ARG A 1 126 ? -16.342 13.089 22.885 1.00 91.44 126 ARG A CA 1
ATOM 961 C C . ARG A 1 126 ? -17.412 12.781 23.930 1.00 91.44 126 ARG A C 1
ATOM 963 O O . ARG A 1 126 ? -17.634 13.612 24.799 1.00 91.44 126 ARG A O 1
ATOM 970 N N . GLU A 1 127 ? -17.990 11.583 23.868 1.00 91.31 127 GLU A N 1
ATOM 971 C CA . GLU A 1 127 ? -19.201 11.226 24.618 1.00 91.31 127 GLU A CA 1
ATOM 972 C C . GLU A 1 127 ? -18.942 10.326 25.838 1.00 91.31 127 GLU A C 1
ATOM 974 O O . GLU A 1 127 ? -19.729 10.335 26.780 1.00 91.31 127 GLU A O 1
ATOM 979 N N . HIS A 1 128 ? -17.848 9.551 25.853 1.00 87.69 128 HIS A N 1
ATOM 980 C CA . HIS A 1 128 ? -17.577 8.566 26.916 1.00 87.69 128 HIS A CA 1
ATOM 981 C C . HIS A 1 128 ? -16.292 8.838 27.711 1.00 87.69 128 HIS A C 1
ATOM 983 O O . HIS A 1 128 ? -16.151 8.357 28.828 1.00 87.69 128 HIS A O 1
ATOM 989 N N . GLY A 1 129 ? -15.367 9.644 27.178 1.00 72.06 129 GLY A N 1
ATOM 990 C CA . GLY A 1 129 ? -14.050 9.847 27.785 1.00 72.06 129 GLY A CA 1
ATOM 991 C C . GLY A 1 129 ? -13.170 8.590 27.688 1.00 72.06 129 GLY A C 1
ATOM 992 O O . GLY A 1 129 ? -13.642 7.464 27.583 1.00 72.06 129 GLY A O 1
ATOM 993 N N . ASN A 1 130 ? -11.847 8.757 27.648 1.00 60.47 130 ASN A N 1
ATOM 994 C CA . ASN A 1 130 ? -10.942 7.607 27.720 1.00 60.47 130 ASN A CA 1
ATOM 995 C C . ASN A 1 130 ? -10.927 7.096 29.169 1.00 60.47 130 ASN A C 1
ATOM 997 O O . ASN A 1 130 ? -10.297 7.731 30.013 1.00 60.47 130 ASN A O 1
ATOM 1001 N N . ASP A 1 131 ? -11.542 5.951 29.453 1.00 48.31 131 ASP A N 1
ATOM 1002 C CA . ASP A 1 131 ? -11.506 5.286 30.769 1.00 48.31 131 ASP A CA 1
ATOM 1003 C C . ASP A 1 131 ? -10.123 4.675 31.123 1.00 48.31 131 ASP A C 1
ATOM 1005 O O . ASP A 1 131 ? -10.006 3.618 31.732 1.00 48.31 131 ASP A O 1
ATOM 1009 N N . GLU A 1 132 ? -9.028 5.342 30.742 1.00 48.12 132 GLU A N 1
ATOM 1010 C CA . GLU A 1 132 ? -7.650 4.936 31.062 1.00 48.12 132 GLU A CA 1
ATOM 1011 C C . GLU A 1 132 ? -6.863 6.043 31.780 1.00 48.12 132 GLU A C 1
ATOM 1013 O O . GLU A 1 132 ? -5.669 6.225 31.555 1.00 48.12 132 GLU A O 1
ATOM 1018 N N . CYS A 1 133 ? -7.523 6.789 32.674 1.00 33.88 133 CYS A N 1
ATOM 1019 C CA . CYS A 1 133 ? -6.837 7.694 33.605 1.00 33.88 133 CYS A CA 1
ATOM 1020 C C . CYS A 1 133 ? -7.517 7.825 34.983 1.00 33.88 133 CYS A C 1
ATOM 1022 O O . CYS A 1 133 ? -7.422 8.872 35.619 1.00 33.88 133 CYS A O 1
ATOM 1024 N N . ARG A 1 134 ? -8.159 6.769 35.504 1.00 36.62 134 ARG A N 1
ATOM 1025 C CA . ARG A 1 134 ? -8.338 6.632 36.959 1.00 36.62 134 ARG A CA 1
ATOM 1026 C C . ARG A 1 134 ? -7.304 5.636 37.461 1.00 36.62 134 ARG A C 1
ATOM 1028 O O . ARG A 1 134 ? -7.544 4.434 37.487 1.00 36.62 134 ARG A O 1
ATOM 1035 N N . ALA A 1 135 ? -6.122 6.137 37.826 1.00 36.22 135 ALA A N 1
ATOM 1036 C CA . ALA A 1 135 ? -5.241 5.365 38.695 1.00 36.22 135 ALA A CA 1
ATOM 1037 C C . ALA A 1 135 ? -6.078 4.904 39.905 1.00 36.22 135 ALA A C 1
ATOM 1039 O O . ALA A 1 135 ? -6.874 5.713 40.398 1.00 36.22 135 ALA A O 1
ATOM 1040 N N . PRO A 1 136 ? -5.959 3.648 40.377 1.00 40.72 136 PRO A N 1
ATOM 1041 C CA . PRO A 1 136 ? -6.585 3.287 41.640 1.00 40.72 136 PRO A CA 1
ATOM 1042 C C . PRO A 1 136 ? -6.076 4.285 42.679 1.00 40.72 136 PRO A C 1
ATOM 1044 O O . PRO A 1 136 ? -4.862 4.490 42.787 1.00 40.72 136 PRO A O 1
ATOM 1047 N N . GLU A 1 137 ? -6.996 4.965 43.365 1.00 39.19 137 GLU A N 1
ATOM 1048 C CA . GLU A 1 137 ? -6.645 5.864 44.460 1.00 39.19 137 GLU A CA 1
ATOM 1049 C C . GLU A 1 137 ? -5.733 5.073 45.396 1.00 39.19 137 GLU A C 1
ATOM 1051 O O . GLU A 1 137 ? -6.114 4.015 45.902 1.00 39.19 137 GLU A O 1
ATOM 1056 N N . ARG A 1 138 ? -4.474 5.505 45.520 1.00 52.25 138 ARG A N 1
ATOM 1057 C CA . ARG A 1 138 ? -3.544 4.843 46.427 1.00 52.25 138 ARG A CA 1
ATOM 1058 C C . ARG A 1 138 ? -4.084 5.064 47.825 1.00 52.25 138 ARG A C 1
ATOM 1060 O O . ARG A 1 138 ? -4.125 6.203 48.278 1.00 52.25 138 ARG A O 1
ATOM 1067 N N . ASP A 1 139 ? -4.511 3.983 48.464 1.00 47.66 139 ASP A N 1
ATOM 1068 C CA . ASP A 1 139 ? -4.929 4.006 49.856 1.00 47.66 139 ASP A CA 1
ATOM 1069 C C . ASP A 1 139 ? -3.773 4.584 50.701 1.00 47.66 139 ASP A C 1
ATOM 1071 O O . ASP A 1 139 ? -2.681 3.998 50.722 1.00 47.66 139 ASP A O 1
ATOM 1075 N N . PRO A 1 140 ? -3.953 5.750 51.350 1.00 50.03 140 PRO A N 1
ATOM 1076 C CA . PRO A 1 140 ? -2.891 6.402 52.110 1.00 50.03 140 PRO A CA 1
ATOM 1077 C C . PRO A 1 140 ? -2.444 5.588 53.336 1.00 50.03 140 PRO A C 1
ATOM 1079 O O . PRO A 1 140 ? -1.426 5.926 53.935 1.00 50.03 140 PRO A O 1
ATOM 1082 N N . ALA A 1 141 ? -3.144 4.507 53.700 1.00 50.59 141 ALA A N 1
ATOM 1083 C CA . ALA A 1 141 ? -2.794 3.667 54.844 1.00 50.59 141 ALA A CA 1
ATOM 1084 C C . ALA A 1 141 ? -1.644 2.664 54.591 1.00 50.59 141 ALA A C 1
ATOM 1086 O O . ALA A 1 141 ? -1.172 2.048 55.544 1.00 50.59 141 ALA A O 1
ATOM 1087 N N . LEU A 1 142 ? -1.170 2.489 53.348 1.00 47.53 142 LEU A N 1
ATOM 1088 C CA . LEU A 1 142 ? -0.104 1.523 53.009 1.00 47.53 142 LEU A CA 1
ATOM 1089 C C . LEU A 1 142 ? 1.303 2.134 52.859 1.00 47.53 142 LEU A C 1
ATOM 1091 O O . LEU A 1 142 ? 2.258 1.401 52.617 1.00 47.53 142 LEU A O 1
ATOM 1095 N N . VAL A 1 143 ? 1.464 3.451 53.027 1.00 51.09 143 VAL A N 1
ATOM 1096 C CA . VAL A 1 143 ? 2.785 4.106 53.099 1.00 51.09 143 VAL A CA 1
ATOM 1097 C C . VAL A 1 143 ? 3.092 4.420 54.556 1.00 51.09 143 VAL A C 1
ATOM 1099 O O . VAL A 1 143 ? 2.964 5.554 55.007 1.00 51.09 143 VAL A O 1
ATOM 1102 N N . SER A 1 144 ? 3.445 3.402 55.332 1.00 49.03 144 SER A N 1
ATOM 1103 C CA . SER A 1 144 ? 4.095 3.575 56.633 1.00 49.03 144 SER A CA 1
ATOM 1104 C C . SER A 1 144 ? 4.789 2.279 57.036 1.00 49.03 144 SER A C 1
ATOM 1106 O O . SER A 1 144 ? 4.158 1.228 57.061 1.00 49.03 144 SER A O 1
ATOM 1108 N N . ALA A 1 145 ? 6.065 2.424 57.401 1.00 49.50 145 ALA A N 1
ATOM 1109 C CA . ALA A 1 145 ? 6.995 1.422 57.926 1.00 49.50 145 ALA A CA 1
ATOM 1110 C C . ALA A 1 145 ? 7.723 0.538 56.898 1.00 49.50 145 ALA A C 1
ATOM 1112 O O . ALA A 1 145 ? 7.471 -0.652 56.856 1.00 49.50 145 ALA A O 1
ATOM 1113 N N . ASP A 1 146 ? 8.674 1.102 56.138 1.00 43.16 146 ASP A N 1
ATOM 1114 C CA . ASP A 1 146 ? 9.866 0.353 55.671 1.00 43.16 146 ASP A CA 1
ATOM 1115 C C . ASP A 1 146 ? 11.020 1.280 55.189 1.00 43.16 146 ASP A C 1
ATOM 1117 O O . ASP A 1 146 ? 11.747 0.960 54.253 1.00 43.16 146 ASP A O 1
ATOM 1121 N N . GLU A 1 147 ? 11.229 2.448 55.821 1.00 45.62 147 GLU A N 1
ATOM 1122 C CA . GLU A 1 147 ? 12.385 3.331 55.517 1.00 45.62 147 GLU A CA 1
ATOM 1123 C C . GLU A 1 147 ? 13.358 3.540 56.687 1.00 45.62 147 GLU A C 1
ATOM 1125 O O . GLU A 1 147 ? 14.287 4.334 56.594 1.00 45.62 147 GLU A O 1
ATOM 1130 N N . GLU A 1 148 ? 13.225 2.784 57.777 1.00 47.56 148 GLU A N 1
ATOM 1131 C CA . GLU A 1 148 ? 14.104 2.948 58.935 1.00 47.56 148 GLU A CA 1
ATOM 1132 C C . GLU A 1 148 ? 14.691 1.610 59.378 1.00 47.56 148 GLU A C 1
ATOM 1134 O O . GLU A 1 148 ? 14.239 1.026 60.353 1.00 47.56 148 GLU A O 1
ATOM 1139 N N . THR A 1 149 ? 15.666 1.092 58.618 1.00 50.50 149 THR A N 1
ATOM 1140 C CA . THR A 1 149 ? 16.843 0.326 59.099 1.00 50.50 149 THR A CA 1
ATOM 1141 C C . THR A 1 149 ? 17.567 -0.318 57.913 1.00 50.50 149 THR A C 1
ATOM 1143 O O . THR A 1 149 ? 17.264 -1.452 57.549 1.00 50.50 149 THR A O 1
ATOM 1146 N N . ARG A 1 150 ? 18.583 0.349 57.341 1.00 46.75 150 ARG A N 1
ATOM 1147 C CA . ARG A 1 150 ? 19.844 -0.327 56.945 1.00 46.75 150 ARG A CA 1
ATOM 1148 C C . ARG A 1 150 ? 21.003 0.602 56.570 1.00 46.75 150 ARG A C 1
ATOM 1150 O O . ARG A 1 150 ? 21.908 0.193 55.846 1.00 46.75 150 ARG A O 1
ATOM 1157 N N . ASP A 1 151 ? 21.042 1.806 57.129 1.00 51.53 151 ASP A N 1
ATOM 1158 C CA . ASP A 1 151 ? 22.272 2.595 57.211 1.00 51.53 151 ASP A CA 1
ATOM 1159 C C . ASP A 1 151 ? 23.152 1.998 58.324 1.00 51.53 151 ASP A C 1
ATOM 1161 O O . ASP A 1 151 ? 23.116 2.429 59.471 1.00 51.53 151 ASP A O 1
ATOM 1165 N N . GLN A 1 152 ? 23.805 0.863 58.038 1.00 56.69 152 GLN A N 1
ATOM 1166 C CA . GLN A 1 152 ? 24.797 0.207 58.906 1.00 56.69 152 GLN A CA 1
ATOM 1167 C C . GLN A 1 152 ? 25.478 -0.952 58.152 1.00 56.69 152 GLN A C 1
ATOM 1169 O O . GLN A 1 152 ? 25.250 -2.134 58.412 1.00 56.69 152 GLN A O 1
ATOM 1174 N N . GLN A 1 153 ? 26.350 -0.633 57.195 1.00 55.56 153 GLN A N 1
ATOM 1175 C CA . GLN A 1 153 ? 27.425 -1.551 56.806 1.00 55.56 153 GLN A CA 1
ATOM 1176 C C . GLN A 1 153 ? 28.758 -0.796 56.770 1.00 55.56 153 GLN A C 1
ATOM 1178 O O . GLN A 1 153 ? 28.953 0.050 55.899 1.00 55.56 153 GLN A O 1
ATOM 1183 N N . PRO A 1 154 ? 29.698 -1.081 57.692 1.00 50.44 154 PRO A N 1
ATOM 1184 C CA . PRO A 1 154 ? 31.033 -0.517 57.614 1.00 50.44 154 PRO A CA 1
ATOM 1185 C C . PRO A 1 154 ? 31.808 -1.161 56.460 1.00 50.44 154 PRO A C 1
ATOM 1187 O O . PRO A 1 154 ? 31.884 -2.385 56.326 1.00 50.44 154 PRO A O 1
ATOM 1190 N N . ILE A 1 155 ? 32.425 -0.308 55.647 1.00 53.16 155 ILE A N 1
ATOM 1191 C CA . ILE A 1 155 ? 33.401 -0.664 54.617 1.00 53.16 155 ILE A CA 1
ATOM 1192 C C . ILE A 1 155 ? 34.551 -1.490 55.223 1.00 53.16 155 ILE A C 1
ATOM 1194 O O . ILE A 1 155 ? 35.425 -0.974 55.920 1.00 53.16 155 ILE A O 1
ATOM 1198 N N . ARG A 1 156 ? 34.584 -2.800 54.956 1.00 50.09 156 ARG A N 1
ATOM 1199 C CA . ARG A 1 156 ? 35.751 -3.635 55.273 1.00 50.09 156 ARG A CA 1
ATOM 1200 C C . ARG A 1 156 ? 36.895 -3.282 54.318 1.00 50.09 156 ARG A C 1
ATOM 1202 O O . ARG A 1 156 ? 36.838 -3.612 53.138 1.00 50.09 156 ARG A O 1
ATOM 1209 N N . ARG A 1 157 ? 37.956 -2.650 54.833 1.00 46.66 157 ARG A N 1
ATOM 1210 C CA . ARG A 1 157 ? 39.275 -2.628 54.177 1.00 46.66 157 ARG A CA 1
ATOM 1211 C C . ARG A 1 157 ? 39.912 -4.016 54.281 1.00 46.66 157 ARG A C 1
ATOM 1213 O O . ARG A 1 157 ? 40.085 -4.520 55.387 1.00 46.66 157 ARG A O 1
ATOM 1220 N N . ALA A 1 158 ? 40.325 -4.584 53.150 1.00 44.03 158 ALA A N 1
ATOM 1221 C CA . ALA A 1 158 ? 41.242 -5.718 53.099 1.00 44.03 158 ALA A CA 1
ATOM 1222 C C . ALA A 1 158 ? 42.349 -5.462 52.058 1.00 44.03 158 ALA A C 1
ATOM 1224 O O . ALA A 1 158 ? 42.078 -5.337 50.870 1.00 44.03 158 ALA A O 1
ATOM 1225 N N . ALA A 1 159 ? 43.563 -5.324 52.596 1.00 42.03 159 ALA A N 1
ATOM 1226 C CA . ALA A 1 159 ? 44.903 -5.608 52.075 1.00 42.03 159 ALA A CA 1
ATOM 1227 C C . ALA A 1 159 ? 45.175 -5.643 50.555 1.00 42.03 159 ALA A C 1
ATOM 1229 O O . ALA A 1 159 ? 44.720 -6.548 49.856 1.00 42.03 159 ALA A O 1
ATOM 1230 N N . ARG A 1 160 ? 46.146 -4.826 50.122 1.00 40.19 160 ARG A N 1
ATOM 1231 C CA . ARG A 1 160 ? 47.499 -5.321 49.807 1.00 40.19 160 ARG A CA 1
ATOM 1232 C C . ARG A 1 160 ? 48.539 -4.213 49.929 1.00 40.19 160 ARG A C 1
ATOM 1234 O O . ARG A 1 160 ? 48.161 -3.047 49.691 1.00 40.19 160 ARG A O 1
#